Protein AF-A0A0D2A310-F1 (afdb_monomer_lite)

Foldseek 3Di:
DKWQCVVPDVDADVVPRIDDDDFDKDWDQDPVVRAIEIRDFTDAQPQVPDDPVVVVCQVVRVTPVDDHDDHTSVCVCVVVVHDPVRYDDDDD

Radius of gyration: 16.64 Å; chains: 1; bounding box: 37×32×41 Å

Sequence (92 aa):
MTVKAQAFIESVVPGLQQIEIPDAAFLIDNEATGQKVLFDLGVRKDYWNLPPVLLSLLARGVSVTSLKTQNDITEILEDNKIDLGEICMSWY

Secondary structure (DSSP, 8-state):
-EEEGGGT-SSPPTT-SEEE-----EEEEETTTTEEEEE-----TTGGGS-HHHHHHHHTTSSEEE---S--HHHHHHHTT--GGGEE----

Structure (mmCIF, N/CA/C/O backbone):
data_AF-A0A0D2A310-F1
#
_entry.id   AF-A0A0D2A310-F1
#
loop_
_atom_site.group_PDB
_atom_site.id
_atom_site.type_symbol
_atom_site.label_atom_id
_atom_site.label_alt_id
_atom_site.label_comp_id
_atom_site.label_asym_id
_atom_site.label_entity_id
_atom_site.label_seq_id
_atom_site.pdbx_PDB_ins_code
_atom_site.Cartn_x
_atom_site.Cartn_y
_atom_site.Cartn_z
_atom_site.occupancy
_atom_site.B_iso_or_equiv
_atom_site.auth_seq_id
_atom_site.auth_comp_id
_atom_site.auth_asym_id
_atom_site.auth_atom_id
_atom_site.pdbx_PDB_model_num
ATOM 1 N N . MET A 1 1 ? 1.578 -4.139 -7.374 1.00 91.56 1 MET A N 1
ATOM 2 C CA . MET A 1 1 ? 2.762 -3.393 -7.869 1.00 91.56 1 MET A CA 1
ATOM 3 C C . MET A 1 1 ? 3.711 -4.341 -8.594 1.00 91.56 1 MET A C 1
ATOM 5 O O . MET A 1 1 ? 3.640 -5.538 -8.343 1.00 91.56 1 MET A O 1
ATOM 9 N N . THR A 1 2 ? 4.601 -3.837 -9.454 1.00 94.94 2 THR A N 1
ATOM 10 C CA . THR A 1 2 ? 5.651 -4.653 -10.095 1.00 94.94 2 THR A CA 1
ATOM 11 C C . THR A 1 2 ? 7.007 -4.306 -9.495 1.00 94.94 2 THR A C 1
ATOM 13 O O . THR A 1 2 ? 7.358 -3.130 -9.369 1.00 94.94 2 THR A O 1
ATOM 16 N N . VAL A 1 3 ? 7.776 -5.329 -9.133 1.00 95.12 3 VAL A N 1
ATOM 17 C CA . VAL A 1 3 ? 9.088 -5.193 -8.487 1.00 95.12 3 VAL A CA 1
ATOM 18 C C . VAL A 1 3 ? 10.142 -6.030 -9.201 1.00 95.12 3 VAL A C 1
ATOM 20 O O . VAL A 1 3 ? 9.823 -6.971 -9.931 1.00 95.12 3 VAL A O 1
ATOM 23 N N . LYS A 1 4 ? 11.419 -5.717 -8.969 1.00 95.00 4 LYS A N 1
ATOM 24 C CA . LYS A 1 4 ? 12.519 -6.595 -9.379 1.00 95.00 4 LYS A CA 1
ATOM 25 C C . LYS A 1 4 ? 12.515 -7.853 -8.518 1.00 95.00 4 LYS A C 1
ATOM 27 O O . LYS A 1 4 ? 12.597 -7.758 -7.296 1.00 95.00 4 LYS A O 1
ATOM 32 N N . ALA A 1 5 ? 12.516 -9.023 -9.147 1.00 95.44 5 ALA A N 1
ATOM 33 C CA . ALA A 1 5 ? 12.506 -10.300 -8.435 1.00 95.44 5 ALA A CA 1
ATOM 34 C C . ALA A 1 5 ? 13.698 -10.461 -7.479 1.00 95.44 5 ALA A C 1
ATOM 36 O O . ALA A 1 5 ? 13.540 -11.004 -6.391 1.00 95.44 5 ALA A O 1
ATOM 37 N N . GLN A 1 6 ? 14.860 -9.900 -7.831 1.00 94.69 6 GLN A N 1
ATOM 38 C CA . GLN A 1 6 ? 16.071 -9.933 -7.000 1.00 94.69 6 GLN A CA 1
ATOM 39 C C . GLN A 1 6 ? 15.907 -9.267 -5.621 1.00 94.69 6 GLN A C 1
ATOM 41 O O . GLN A 1 6 ? 16.743 -9.464 -4.750 1.00 94.69 6 GLN A O 1
ATOM 46 N N . ALA A 1 7 ? 14.864 -8.451 -5.422 1.00 91.62 7 ALA A N 1
ATOM 47 C CA . ALA A 1 7 ? 14.565 -7.864 -4.117 1.00 91.62 7 ALA A CA 1
ATOM 48 C C . ALA A 1 7 ? 13.974 -8.887 -3.126 1.00 91.62 7 ALA A C 1
ATOM 50 O O . ALA A 1 7 ? 13.971 -8.628 -1.928 1.00 91.62 7 ALA A O 1
ATOM 51 N N . PHE A 1 8 ? 13.489 -10.034 -3.617 1.00 92.06 8 PHE A N 1
ATOM 52 C CA . PHE A 1 8 ? 12.802 -11.064 -2.826 1.00 92.06 8 PHE A CA 1
ATOM 53 C C . PHE A 1 8 ? 13.379 -12.471 -3.035 1.00 92.06 8 PHE A C 1
ATOM 55 O O . PHE A 1 8 ? 13.191 -13.346 -2.195 1.00 92.06 8 PHE A O 1
ATOM 62 N N . ILE A 1 9 ? 14.060 -12.705 -4.159 1.00 93.69 9 ILE A N 1
ATOM 63 C CA . ILE A 1 9 ? 14.563 -14.011 -4.584 1.00 93.69 9 ILE A CA 1
ATOM 64 C C . ILE A 1 9 ? 16.064 -13.881 -4.844 1.00 93.69 9 ILE A C 1
ATOM 66 O O . ILE A 1 9 ? 16.471 -13.188 -5.772 1.00 93.69 9 ILE A O 1
ATOM 70 N N . GLU A 1 10 ? 16.886 -14.569 -4.050 1.00 93.75 10 GLU A N 1
ATOM 71 C CA . GLU A 1 10 ? 18.351 -14.520 -4.176 1.00 93.75 10 GLU A CA 1
ATOM 72 C C . GLU A 1 10 ? 18.838 -15.091 -5.521 1.00 93.75 10 GLU A C 1
ATOM 74 O O . GLU A 1 10 ? 19.642 -14.474 -6.215 1.00 93.75 10 GLU A O 1
ATOM 79 N N . SER A 1 11 ? 18.303 -16.245 -5.934 1.00 94.69 11 SER A N 1
ATOM 80 C CA . SER A 1 11 ? 18.619 -16.893 -7.216 1.00 94.69 11 SER A CA 1
ATOM 81 C C . SER A 1 11 ? 17.476 -16.717 -8.216 1.00 94.69 11 SER A C 1
ATOM 83 O O . SER A 1 11 ? 16.649 -17.610 -8.406 1.00 94.69 11 SER A O 1
ATOM 85 N N . VAL A 1 12 ? 17.402 -15.539 -8.840 1.00 96.44 12 VAL A N 1
ATOM 86 C CA . VAL A 1 12 ? 16.360 -15.215 -9.829 1.00 96.44 12 VAL A CA 1
ATOM 87 C C . VAL A 1 12 ? 16.463 -16.131 -11.053 1.00 96.44 12 VAL A C 1
ATOM 89 O O . VAL A 1 12 ? 17.497 -16.189 -11.718 1.00 96.44 12 VAL A O 1
ATOM 92 N N . VAL A 1 13 ? 15.363 -16.806 -11.390 1.00 95.06 13 VAL A N 1
ATOM 93 C CA . VAL A 1 13 ? 15.271 -17.657 -12.584 1.00 95.06 13 VAL A CA 1
ATOM 94 C C . VAL A 1 13 ? 15.323 -16.790 -13.851 1.00 95.06 13 VAL A C 1
ATOM 96 O O . VAL A 1 13 ? 14.611 -15.781 -13.925 1.00 95.06 13 VAL A O 1
ATOM 99 N N . PRO A 1 14 ? 16.114 -17.158 -14.878 1.00 95.31 14 PRO A N 1
ATOM 100 C CA . PRO A 1 14 ? 16.089 -16.465 -16.161 1.00 95.31 14 PRO A CA 1
ATOM 101 C C . PRO A 1 14 ? 14.668 -16.386 -16.736 1.00 95.31 14 PRO A C 1
ATOM 103 O O . PRO A 1 14 ? 14.012 -17.405 -16.927 1.00 95.31 14 PRO A O 1
ATOM 106 N N . GLY A 1 15 ? 14.197 -15.166 -17.002 1.00 95.12 15 GLY A N 1
ATOM 107 C CA . GLY A 1 15 ? 12.841 -14.893 -17.488 1.00 95.12 15 GLY A CA 1
ATOM 108 C C . GLY A 1 15 ? 11.878 -14.401 -16.403 1.00 95.12 15 GLY A C 1
ATOM 109 O O . GLY A 1 15 ? 10.796 -13.934 -16.740 1.00 95.12 15 GLY A O 1
ATOM 110 N N . LEU A 1 16 ? 12.272 -14.440 -15.123 1.00 94.94 16 LEU A N 1
ATOM 111 C CA . LEU A 1 16 ? 11.487 -13.955 -13.982 1.00 94.94 16 LEU A CA 1
ATOM 112 C C . LEU A 1 16 ? 12.143 -12.729 -13.326 1.00 94.94 16 LEU A C 1
ATOM 114 O O . LEU A 1 16 ? 12.266 -12.651 -12.113 1.00 94.94 16 LEU A O 1
ATOM 118 N N . GLN A 1 17 ? 12.637 -11.765 -14.106 1.00 95.50 17 GLN A N 1
ATOM 119 C CA . GLN A 1 17 ? 13.313 -10.585 -13.541 1.00 95.50 17 GLN A CA 1
ATOM 120 C C . GLN A 1 17 ? 12.351 -9.589 -12.885 1.00 95.50 17 GLN A C 1
ATOM 122 O O . GLN A 1 17 ? 12.774 -8.775 -12.058 1.00 95.50 17 GLN A O 1
ATOM 127 N N . GLN A 1 18 ? 11.070 -9.653 -13.241 1.00 95.81 18 GLN A N 1
ATOM 128 C CA . GLN A 1 18 ? 10.007 -8.849 -12.659 1.00 95.81 18 GLN A CA 1
ATOM 129 C C . GLN A 1 18 ? 8.904 -9.759 -12.138 1.00 95.81 18 GLN A C 1
ATOM 131 O O . GLN A 1 18 ? 8.557 -10.747 -12.782 1.00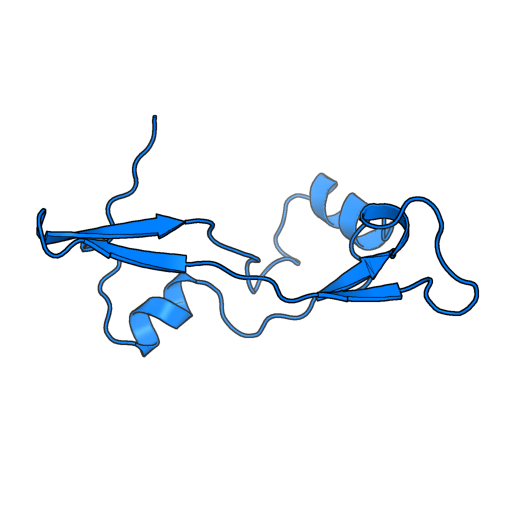 95.81 18 GLN A O 1
ATOM 136 N N . ILE A 1 19 ? 8.363 -9.404 -10.979 1.00 95.25 19 ILE A N 1
ATOM 137 C CA . ILE A 1 19 ? 7.220 -10.087 -10.381 1.00 95.25 19 ILE A CA 1
ATOM 138 C C . ILE A 1 19 ? 6.158 -9.061 -10.015 1.00 95.25 19 ILE A C 1
ATOM 140 O O . ILE A 1 19 ? 6.465 -7.944 -9.584 1.00 95.25 19 ILE A O 1
ATOM 144 N N . GLU A 1 20 ? 4.905 -9.447 -10.210 1.00 94.50 20 GLU A N 1
ATOM 145 C CA . GLU A 1 20 ? 3.766 -8.716 -9.680 1.00 94.50 20 GLU A CA 1
ATOM 146 C C . GLU A 1 20 ? 3.498 -9.206 -8.264 1.00 94.50 20 GLU A C 1
ATOM 148 O O . GLU A 1 20 ? 3.375 -10.406 -8.022 1.00 94.50 20 GLU A O 1
ATOM 153 N N . ILE A 1 21 ? 3.431 -8.266 -7.329 1.00 92.56 21 ILE A N 1
ATOM 154 C CA . ILE A 1 21 ? 3.115 -8.546 -5.932 1.00 92.56 21 ILE A CA 1
ATOM 155 C C . ILE A 1 21 ? 1.946 -7.668 -5.481 1.00 92.56 21 ILE A C 1
ATOM 157 O O . ILE A 1 21 ? 1.829 -6.516 -5.936 1.00 92.56 21 ILE A O 1
ATOM 161 N N . PRO A 1 22 ? 1.066 -8.186 -4.608 1.00 92.06 22 PRO A N 1
ATOM 162 C CA . PRO A 1 22 ? 0.059 -7.362 -3.967 1.00 92.06 22 PRO A CA 1
ATOM 163 C C . PRO A 1 22 ? 0.725 -6.388 -2.993 1.00 92.06 22 PRO A C 1
ATOM 165 O O . PRO A 1 22 ? 1.749 -6.690 -2.385 1.00 92.06 22 PRO A O 1
ATOM 168 N N . ASP A 1 23 ? 0.113 -5.220 -2.868 1.00 90.94 23 ASP A N 1
ATOM 169 C CA . ASP A 1 23 ? 0.313 -4.314 -1.745 1.00 90.94 23 ASP A CA 1
ATOM 170 C C . ASP A 1 23 ? -0.898 -4.494 -0.832 1.00 90.94 23 ASP A C 1
ATOM 172 O O . ASP A 1 23 ? -2.028 -4.434 -1.321 1.00 90.94 23 ASP A O 1
ATOM 176 N N . ALA A 1 24 ? -0.680 -4.820 0.438 1.00 91.88 24 ALA A N 1
ATOM 177 C CA . ALA A 1 24 ? -1.751 -5.247 1.329 1.00 91.88 24 ALA A CA 1
ATOM 178 C C . ALA A 1 24 ? -1.637 -4.558 2.687 1.00 91.88 24 ALA A C 1
ATOM 180 O O . ALA A 1 24 ? -0.588 -4.598 3.323 1.00 91.88 24 ALA A O 1
ATOM 181 N N . ALA A 1 25 ? -2.757 -4.000 3.134 1.00 93.38 25 ALA A N 1
ATOM 182 C CA . ALA A 1 25 ? -2.977 -3.554 4.500 1.00 93.38 25 ALA A CA 1
ATOM 183 C C . ALA A 1 25 ? -4.099 -4.399 5.115 1.00 93.38 25 ALA A C 1
ATOM 185 O O . ALA A 1 25 ? -4.989 -4.875 4.403 1.00 93.38 25 ALA A O 1
ATOM 186 N N . PHE A 1 26 ? -4.061 -4.589 6.431 1.00 94.12 26 PHE A N 1
ATOM 187 C CA . PHE A 1 26 ? -5.026 -5.426 7.142 1.00 94.12 26 PHE A CA 1
ATOM 188 C C . PHE A 1 26 ? -5.731 -4.621 8.222 1.00 94.12 26 PHE A C 1
ATOM 190 O O . PHE A 1 26 ? -5.090 -4.101 9.133 1.00 94.12 26 PHE A O 1
ATOM 197 N N . LEU A 1 27 ? -7.058 -4.565 8.151 1.00 94.94 27 LEU A N 1
ATOM 198 C CA . LEU A 1 27 ? -7.881 -4.093 9.254 1.00 94.94 27 LEU A CA 1
ATOM 199 C C . LEU A 1 27 ? -8.198 -5.270 10.177 1.00 94.94 27 LEU A C 1
ATOM 201 O O . LEU A 1 27 ? -8.801 -6.257 9.759 1.00 94.94 27 LEU A O 1
ATOM 205 N N . ILE A 1 28 ? -7.788 -5.155 11.432 1.00 94.69 28 ILE A N 1
ATOM 206 C CA . ILE A 1 28 ? -8.027 -6.137 12.482 1.00 94.69 28 ILE A CA 1
ATOM 207 C C . ILE A 1 28 ? -9.143 -5.601 13.369 1.00 94.69 28 ILE A C 1
ATOM 209 O O . ILE A 1 28 ? -8.974 -4.573 14.024 1.00 94.69 28 ILE A O 1
ATOM 213 N N . ASP A 1 29 ? -10.268 -6.309 13.400 1.00 94.69 29 ASP A N 1
ATOM 214 C CA . ASP A 1 29 ? -11.385 -6.029 14.300 1.00 94.69 29 ASP A CA 1
ATOM 215 C C . ASP A 1 29 ? -11.266 -6.920 15.542 1.00 94.69 29 ASP A C 1
ATOM 217 O O . ASP A 1 29 ? -11.421 -8.140 15.464 1.00 94.69 29 ASP A O 1
ATOM 221 N N . ASN A 1 30 ? -10.90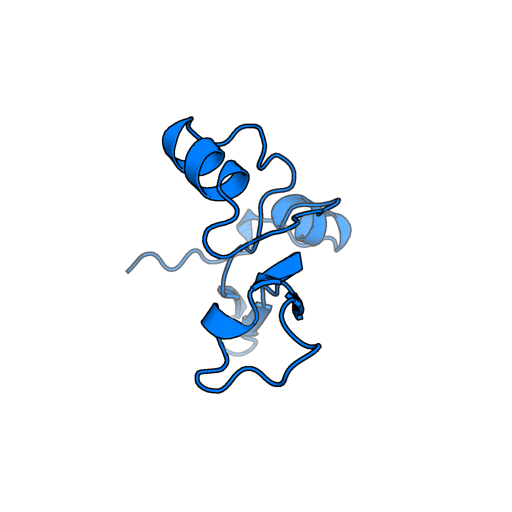6 -6.333 16.683 1.00 94.50 30 ASN A N 1
ATOM 222 C CA . ASN A 1 30 ? -10.759 -7.064 17.935 1.00 94.50 30 ASN A CA 1
ATOM 223 C C . ASN A 1 30 ? -12.055 -6.988 18.741 1.00 94.50 30 ASN A C 1
ATOM 225 O O . ASN A 1 30 ? -12.266 -6.057 19.517 1.00 94.50 30 ASN A O 1
ATOM 229 N N . GLU A 1 31 ? -12.892 -8.015 18.614 1.00 94.69 31 GLU A N 1
ATOM 230 C CA . GLU A 1 31 ? -14.175 -8.094 19.320 1.00 94.69 31 GLU A CA 1
ATOM 231 C C . GLU A 1 31 ? -14.037 -8.053 20.851 1.00 94.69 31 GLU A C 1
ATOM 233 O O . GLU A 1 31 ? -14.911 -7.522 21.534 1.00 94.69 31 GLU A O 1
ATOM 238 N N . ALA A 1 32 ? -12.939 -8.573 21.412 1.00 96.31 32 ALA A N 1
ATOM 239 C CA . ALA A 1 32 ? -12.746 -8.625 22.860 1.00 96.31 32 ALA A CA 1
ATOM 240 C C . ALA A 1 32 ? -12.473 -7.242 23.471 1.00 96.31 32 ALA A C 1
ATOM 242 O O . ALA A 1 32 ? -12.851 -6.993 24.616 1.00 96.31 32 ALA A O 1
ATOM 243 N N . THR A 1 33 ? -11.812 -6.349 22.727 1.00 93.75 33 THR A N 1
ATOM 244 C CA . THR A 1 33 ? -11.520 -4.975 23.176 1.00 93.75 33 THR A CA 1
ATOM 245 C C . THR A 1 33 ? -12.414 -3.925 22.519 1.00 93.75 33 THR A C 1
ATOM 247 O O . THR A 1 33 ? -12.418 -2.776 22.957 1.00 93.75 33 THR A O 1
ATOM 250 N N . GLY A 1 34 ? -13.161 -4.297 21.477 1.00 93.06 34 GLY A N 1
ATOM 251 C CA . GLY A 1 34 ? -13.927 -3.385 20.629 1.00 93.06 34 GLY A CA 1
ATOM 252 C C . GLY A 1 34 ? -13.058 -2.470 19.761 1.00 93.06 34 GLY A C 1
ATOM 253 O O . GLY A 1 34 ? -13.565 -1.494 19.215 1.00 93.06 34 GLY A O 1
ATOM 254 N N . GLN A 1 35 ? -11.751 -2.731 19.661 1.00 93.62 35 GLN A N 1
ATOM 255 C CA . GLN A 1 35 ? -10.821 -1.875 18.925 1.00 93.62 35 GLN A CA 1
ATOM 256 C C . GLN A 1 35 ? -10.643 -2.351 17.487 1.00 93.62 35 GLN A C 1
ATOM 258 O O . GLN A 1 35 ? -10.462 -3.544 17.241 1.00 93.62 35 GLN A O 1
ATOM 263 N N . LYS A 1 36 ? -10.565 -1.396 16.557 1.00 94.69 36 LYS A N 1
ATOM 264 C CA . LYS A 1 36 ? -10.090 -1.638 15.195 1.00 94.69 36 LYS A CA 1
ATOM 265 C C . LYS A 1 36 ? -8.648 -1.172 15.074 1.00 94.69 36 LYS A C 1
ATOM 267 O O . LYS A 1 36 ? -8.326 -0.049 15.452 1.00 94.69 36 LYS A O 1
ATOM 272 N N . VAL A 1 37 ? -7.772 -2.031 14.569 1.00 93.75 37 VAL A N 1
ATOM 273 C CA . VAL A 1 37 ? -6.345 -1.739 14.394 1.00 93.75 37 VAL A CA 1
ATOM 274 C C . VAL A 1 37 ? -5.982 -1.962 12.941 1.00 93.75 37 VAL A C 1
ATOM 276 O O . VAL A 1 37 ? -6.329 -2.988 12.364 1.00 93.75 37 VAL A O 1
ATOM 279 N N . LEU A 1 38 ? -5.269 -1.012 12.352 1.00 93.38 38 LEU A N 1
ATOM 280 C CA . LEU A 1 38 ? -4.788 -1.123 10.985 1.00 93.38 38 LEU A CA 1
ATOM 281 C C . LEU A 1 38 ? -3.310 -1.532 10.997 1.00 93.38 38 LEU A C 1
ATOM 283 O O . LEU A 1 38 ? -2.484 -0.880 11.637 1.00 93.38 38 LEU A O 1
ATOM 287 N N . PHE A 1 39 ? -2.986 -2.629 10.319 1.00 92.81 39 PHE A N 1
ATOM 288 C CA . PHE A 1 39 ? -1.617 -3.076 10.085 1.00 92.81 39 PHE A CA 1
ATOM 289 C C . PHE A 1 39 ? -1.195 -2.700 8.663 1.00 92.81 39 PHE A C 1
ATOM 291 O O . PHE A 1 39 ? -1.797 -3.179 7.698 1.00 92.81 39 PHE A O 1
ATOM 298 N N . ASP A 1 40 ? -0.138 -1.886 8.570 1.00 92.69 40 ASP A N 1
ATOM 299 C CA . ASP A 1 40 ? 0.312 -1.197 7.351 1.00 92.69 40 ASP A CA 1
ATOM 300 C C . ASP A 1 40 ? -0.727 -0.194 6.798 1.00 92.69 40 ASP A C 1
ATOM 302 O O . ASP A 1 40 ? -1.896 -0.208 7.169 1.00 92.69 40 ASP A O 1
ATOM 306 N N . LEU A 1 41 ? -0.292 0.718 5.931 1.00 93.06 41 LEU A N 1
ATOM 307 C CA . LEU A 1 41 ? -1.137 1.688 5.222 1.00 93.06 41 LEU A CA 1
ATOM 308 C C . LEU A 1 41 ? -1.066 1.513 3.700 1.00 93.06 41 LEU A C 1
ATOM 310 O O . LEU A 1 41 ? -1.811 2.172 2.972 1.00 93.06 41 LEU A O 1
ATOM 314 N N . GLY A 1 42 ? -0.170 0.643 3.225 1.00 92.00 42 GLY A N 1
ATOM 315 C CA . GLY A 1 42 ? 0.073 0.430 1.808 1.00 92.00 42 GLY A CA 1
ATOM 316 C C . GLY A 1 42 ? 0.571 1.688 1.093 1.00 92.00 42 GLY A C 1
ATOM 317 O O . GLY A 1 42 ? 1.140 2.621 1.670 1.00 92.00 42 GLY A O 1
ATOM 318 N N . VAL A 1 43 ? 0.370 1.704 -0.217 1.00 92.25 43 VAL A N 1
ATOM 319 C CA . VAL A 1 43 ? 0.816 2.753 -1.123 1.00 92.25 43 VAL A CA 1
ATOM 320 C C . VAL A 1 43 ? -0.240 3.842 -1.252 1.00 92.25 43 VAL A C 1
ATOM 322 O O . VAL A 1 43 ? -1.407 3.599 -1.553 1.00 92.25 43 VAL A O 1
ATOM 325 N N . ARG A 1 44 ? 0.210 5.092 -1.152 1.00 92.25 44 ARG A N 1
ATOM 326 C CA . ARG A 1 44 ? -0.613 6.260 -1.471 1.00 92.25 44 ARG A CA 1
ATOM 327 C C . ARG A 1 44 ? -0.945 6.339 -2.960 1.00 92.25 44 ARG A C 1
ATOM 329 O O . ARG A 1 44 ? -0.056 6.231 -3.808 1.00 92.25 44 ARG A O 1
ATOM 336 N N . LYS A 1 45 ? -2.203 6.664 -3.273 1.00 94.50 45 LYS A N 1
ATOM 337 C CA . LYS A 1 45 ? -2.657 6.942 -4.645 1.00 94.50 45 LYS A CA 1
ATOM 338 C C . LYS A 1 45 ? -1.903 8.074 -5.316 1.00 94.50 45 LYS A C 1
ATOM 340 O O . LYS A 1 45 ? -1.603 7.968 -6.495 1.00 94.50 45 LYS A O 1
ATOM 345 N N . ASP A 1 46 ? -1.516 9.101 -4.566 1.00 94.44 46 ASP A N 1
ATOM 346 C CA . ASP A 1 46 ? -0.817 10.279 -5.071 1.00 94.44 46 ASP A CA 1
ATOM 347 C C . ASP A 1 46 ? 0.709 10.162 -4.933 1.00 94.44 46 ASP A C 1
ATOM 349 O O . ASP A 1 46 ? 1.392 11.135 -4.630 1.00 94.44 46 ASP A O 1
ATOM 353 N N . TYR A 1 47 ? 1.285 8.978 -5.163 1.00 92.19 47 TYR A N 1
ATOM 354 C CA . TYR A 1 47 ? 2.726 8.735 -4.989 1.00 92.19 47 TYR A CA 1
ATOM 355 C C . TYR A 1 47 ? 3.636 9.676 -5.811 1.00 92.19 47 TYR A C 1
ATOM 357 O O . TYR A 1 47 ? 4.804 9.855 -5.472 1.00 92.19 47 TYR A O 1
ATOM 365 N N . TRP A 1 48 ? 3.130 10.303 -6.879 1.00 92.06 48 TRP A N 1
ATOM 366 C CA . TRP A 1 48 ? 3.841 11.342 -7.644 1.00 92.06 48 TRP A CA 1
ATOM 367 C C . TRP A 1 48 ? 4.022 12.660 -6.871 1.00 92.06 48 TRP A C 1
ATOM 369 O O . TRP A 1 48 ? 4.809 13.506 -7.285 1.00 9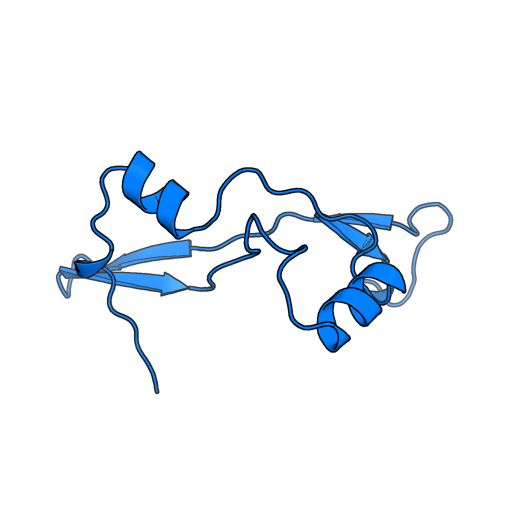2.06 48 TRP A O 1
ATOM 379 N N . ASN A 1 49 ? 3.313 12.831 -5.756 1.00 95.25 49 ASN A N 1
ATOM 380 C CA . ASN A 1 49 ? 3.379 13.968 -4.838 1.00 95.25 49 ASN A CA 1
ATOM 381 C C . ASN A 1 49 ? 4.326 13.709 -3.644 1.00 95.25 49 ASN A C 1
ATOM 383 O O . ASN A 1 49 ? 4.337 14.452 -2.662 1.00 95.25 49 ASN A O 1
ATOM 387 N N . LEU A 1 50 ? 5.113 12.627 -3.684 1.00 94.00 50 LEU A N 1
ATOM 388 C CA . LEU A 1 50 ? 6.137 12.354 -2.675 1.00 94.00 50 LEU A CA 1
ATOM 389 C C . LEU A 1 50 ? 7.309 13.353 -2.773 1.00 94.00 50 LEU A C 1
ATOM 391 O O . LEU A 1 50 ? 7.551 13.933 -3.834 1.00 94.00 50 LEU A O 1
ATOM 395 N N . PRO A 1 51 ? 8.103 13.528 -1.698 1.00 96.69 51 PRO A N 1
ATOM 396 C CA . PRO A 1 51 ? 9.318 14.334 -1.742 1.00 96.69 51 PRO A CA 1
ATOM 397 C C . PRO A 1 51 ? 10.268 13.923 -2.885 1.00 96.69 51 PRO A C 1
ATOM 399 O O . PRO A 1 51 ? 10.395 12.725 -3.164 1.00 96.69 51 PRO A O 1
ATOM 402 N N . PRO A 1 52 ? 11.022 14.865 -3.491 1.00 96.00 52 PRO A N 1
ATOM 403 C CA . PRO A 1 52 ? 11.871 14.590 -4.657 1.00 96.00 52 PRO A CA 1
ATOM 404 C C . PRO A 1 52 ? 12.854 13.426 -4.477 1.00 96.00 52 PRO A C 1
ATOM 406 O O . PRO A 1 52 ? 13.132 12.691 -5.424 1.00 96.00 52 PRO A O 1
ATOM 409 N N . VAL A 1 53 ? 13.360 13.226 -3.256 1.00 94.44 53 VAL A N 1
ATOM 410 C CA . VAL A 1 53 ? 14.253 12.104 -2.936 1.00 94.44 53 VAL A CA 1
ATOM 411 C C . VAL A 1 53 ? 13.572 10.747 -3.142 1.00 94.44 53 VAL A C 1
ATOM 413 O O . VAL A 1 53 ? 14.178 9.849 -3.721 1.00 94.44 53 VAL A O 1
ATOM 416 N N . LEU A 1 54 ? 12.303 10.605 -2.751 1.00 92.12 54 LEU A N 1
ATOM 417 C CA . LEU A 1 54 ? 11.547 9.364 -2.929 1.00 92.12 54 LEU A CA 1
ATOM 418 C C . LEU A 1 54 ? 11.141 9.166 -4.391 1.00 92.12 54 LEU A C 1
ATOM 420 O O . LEU A 1 54 ? 11.275 8.062 -4.915 1.00 92.12 54 LEU A O 1
ATOM 424 N N . LEU A 1 55 ? 10.742 10.238 -5.082 1.00 93.12 55 LEU A N 1
ATOM 425 C CA . LEU A 1 55 ? 10.464 10.184 -6.521 1.00 93.12 55 LEU A CA 1
ATOM 426 C C . LEU A 1 55 ? 11.690 9.735 -7.323 1.00 93.12 55 LEU A C 1
ATOM 428 O O . LEU A 1 55 ? 11.560 8.931 -8.242 1.00 93.12 55 LEU A O 1
ATOM 432 N N . SER A 1 56 ? 12.889 10.191 -6.948 1.00 92.69 56 SER A N 1
ATOM 433 C CA . SER A 1 56 ? 14.146 9.759 -7.570 1.00 92.69 56 SER A CA 1
ATOM 434 C C . SER A 1 56 ? 14.406 8.259 -7.382 1.00 92.69 56 SER A C 1
ATOM 436 O O . SER A 1 56 ? 14.835 7.581 -8.317 1.00 92.69 56 SER A O 1
ATOM 438 N N . LEU A 1 57 ? 14.098 7.704 -6.204 1.00 89.69 57 LEU A N 1
ATOM 439 C CA . LEU A 1 57 ? 14.222 6.264 -5.947 1.00 89.69 57 LEU A CA 1
ATOM 440 C C . LEU A 1 57 ? 13.239 5.437 -6.788 1.00 89.69 57 LEU A C 1
ATOM 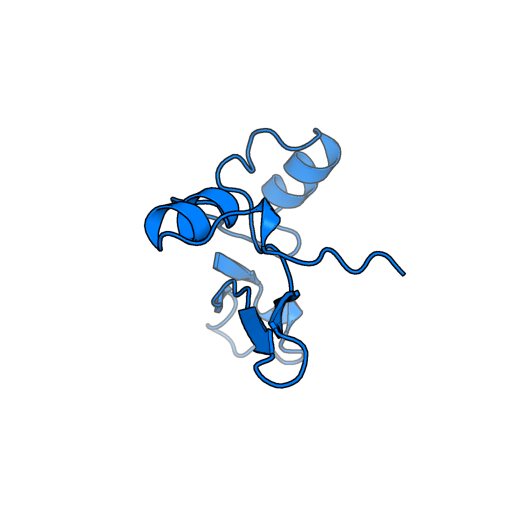442 O O . LEU A 1 57 ? 13.638 4.413 -7.351 1.00 89.69 57 LEU A O 1
ATOM 446 N N . LEU A 1 58 ? 11.991 5.902 -6.916 1.00 90.25 58 LEU A N 1
ATOM 447 C CA . LEU A 1 58 ? 10.980 5.279 -7.775 1.00 90.25 58 LEU A CA 1
ATOM 448 C C . LEU A 1 58 ? 11.382 5.355 -9.255 1.00 90.25 58 LEU A C 1
ATOM 450 O O . LEU A 1 58 ? 11.350 4.345 -9.951 1.00 90.25 58 LEU A O 1
ATOM 454 N N . ALA A 1 59 ? 11.845 6.517 -9.725 1.00 88.69 59 ALA A N 1
ATOM 455 C CA . ALA A 1 59 ? 12.265 6.725 -11.113 1.00 88.69 59 ALA A CA 1
ATOM 456 C C . ALA A 1 59 ? 13.482 5.872 -11.505 1.00 88.69 59 ALA A C 1
ATOM 458 O O . ALA A 1 59 ? 13.576 5.388 -12.631 1.00 88.69 59 ALA A O 1
ATOM 459 N N . ARG A 1 60 ? 14.410 5.643 -10.569 1.00 89.38 60 ARG A N 1
ATOM 460 C CA . ARG A 1 60 ? 15.557 4.738 -10.762 1.00 89.38 60 ARG A CA 1
ATOM 461 C C . ARG A 1 60 ? 15.164 3.2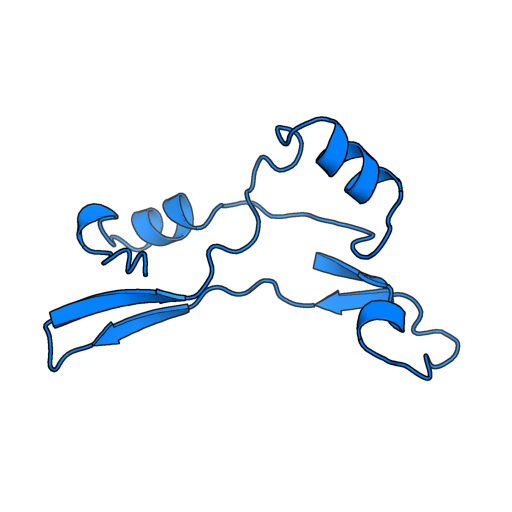60 -10.754 1.00 89.38 60 ARG A C 1
ATOM 463 O O . ARG A 1 60 ? 16.022 2.408 -10.995 1.00 89.38 60 ARG A O 1
ATOM 470 N N . GLY A 1 61 ? 13.907 2.950 -10.436 1.00 84.31 61 GLY A N 1
ATOM 471 C CA . GLY A 1 61 ? 13.389 1.594 -10.365 1.00 84.31 61 GLY A CA 1
ATOM 472 C C . GLY A 1 61 ? 14.218 0.709 -9.441 1.00 84.31 61 GLY A C 1
ATOM 473 O O . GLY A 1 61 ? 14.547 -0.415 -9.819 1.00 84.31 61 GLY A O 1
ATOM 474 N N . VAL A 1 62 ? 14.669 1.232 -8.289 1.00 81.19 62 VAL A N 1
ATOM 475 C CA . VAL A 1 62 ? 15.622 0.523 -7.411 1.00 81.19 62 VAL A CA 1
ATOM 476 C C . VAL A 1 62 ? 15.063 -0.846 -7.023 1.00 81.19 62 VAL A C 1
ATOM 478 O O . VAL A 1 62 ? 15.716 -1.854 -7.296 1.00 81.19 62 VAL A O 1
ATOM 481 N N . SER A 1 63 ? 13.824 -0.867 -6.525 1.00 83.12 63 SER A N 1
ATOM 482 C CA . SER A 1 63 ? 13.096 -2.090 -6.155 1.00 83.12 63 SER A CA 1
ATOM 483 C C . SER A 1 63 ? 11.738 -2.185 -6.852 1.00 83.12 63 SER A C 1
ATOM 485 O O . SER A 1 63 ? 11.427 -3.219 -7.438 1.00 83.12 63 SER A O 1
ATOM 487 N N . VAL A 1 64 ? 10.959 -1.098 -6.850 1.00 91.44 64 VAL A N 1
ATOM 488 C CA . VAL A 1 64 ? 9.662 -0.995 -7.539 1.00 91.44 64 VAL A CA 1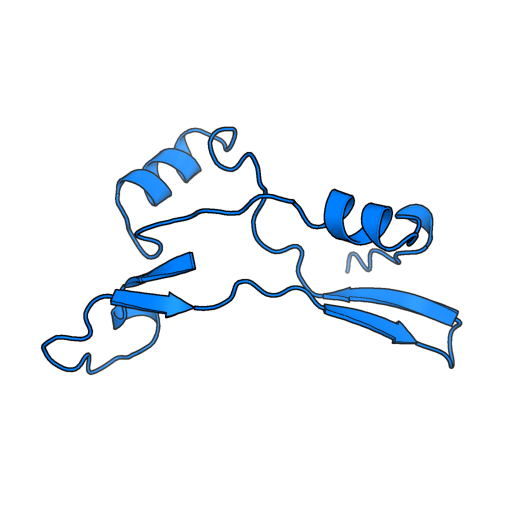
ATOM 489 C C . VAL A 1 64 ? 9.892 -0.501 -8.962 1.00 91.44 64 VAL A C 1
ATOM 491 O O . VAL A 1 64 ? 10.492 0.552 -9.148 1.00 91.44 64 VAL A O 1
ATOM 494 N N . THR A 1 65 ? 9.440 -1.251 -9.963 1.00 92.19 65 THR A N 1
ATOM 495 C CA . THR A 1 65 ? 9.585 -0.891 -11.385 1.00 92.19 65 THR A CA 1
ATOM 496 C C . THR A 1 65 ? 8.310 -0.306 -11.975 1.00 92.19 65 THR A C 1
ATOM 498 O O . THR A 1 65 ? 8.379 0.447 -12.942 1.00 92.19 65 THR A O 1
ATOM 501 N N . SER A 1 66 ? 7.154 -0.632 -11.397 1.00 91.44 66 SER A N 1
ATOM 502 C CA . SER A 1 66 ? 5.870 -0.052 -11.773 1.00 91.44 66 SER A CA 1
ATOM 503 C C . SER A 1 66 ? 4.947 0.013 -10.566 1.00 91.44 66 SER A C 1
ATOM 505 O O . SER A 1 66 ? 4.833 -0.942 -9.788 1.00 91.44 66 SER A O 1
ATOM 507 N N . LEU A 1 67 ? 4.272 1.148 -10.427 1.00 90.31 67 LEU A N 1
ATOM 508 C CA . LEU A 1 67 ? 3.332 1.421 -9.358 1.00 90.31 67 LEU A CA 1
ATOM 509 C C . LEU A 1 67 ? 2.056 1.990 -9.963 1.00 90.31 67 LEU A C 1
ATOM 511 O O . LEU A 1 67 ? 2.095 2.941 -10.738 1.00 90.31 67 LEU A O 1
ATOM 515 N N . LYS A 1 68 ? 0.926 1.391 -9.608 1.00 87.19 68 LYS A N 1
ATOM 516 C CA . LYS A 1 68 ? -0.400 1.895 -9.939 1.00 87.19 68 LYS A CA 1
ATOM 517 C C . LYS A 1 68 ? -1.324 1.495 -8.804 1.00 87.19 68 LYS A C 1
ATOM 519 O O . LYS A 1 68 ? -1.484 0.305 -8.550 1.00 87.19 68 LYS A O 1
ATOM 524 N N . THR A 1 69 ? -1.914 2.481 -8.149 1.00 90.06 69 THR A N 1
ATOM 525 C CA . THR A 1 69 ? -3.043 2.285 -7.242 1.00 90.06 69 THR A CA 1
ATOM 526 C C . THR A 1 69 ? -4.097 3.337 -7.563 1.00 90.06 69 THR A C 1
ATOM 528 O O . THR A 1 69 ? -3.756 4.426 -8.029 1.00 90.06 69 THR A O 1
ATOM 531 N N . GLN A 1 70 ? -5.367 2.971 -7.423 1.00 91.75 70 GLN A N 1
ATOM 532 C CA . GLN A 1 70 ? -6.496 3.862 -7.709 1.00 91.75 70 GLN A CA 1
ATOM 533 C C . GLN A 1 70 ? -6.937 4.601 -6.452 1.00 91.75 70 GLN A C 1
ATOM 535 O O . GLN A 1 70 ? -7.142 5.809 -6.514 1.00 91.75 70 GLN A O 1
ATOM 540 N N . ASN A 1 71 ? -6.990 3.879 -5.333 1.00 94.00 71 ASN A N 1
ATOM 541 C CA . ASN A 1 71 ? -7.471 4.378 -4.057 1.00 94.00 71 ASN A CA 1
ATOM 542 C C . ASN A 1 71 ? -6.355 4.245 -3.016 1.00 94.00 71 ASN A C 1
ATOM 544 O O . ASN A 1 71 ? -5.514 3.343 -3.109 1.00 94.00 71 ASN A O 1
ATOM 548 N N . ASP A 1 72 ? -6.336 5.147 -2.042 1.00 94.56 72 ASP A N 1
ATOM 549 C CA . ASP A 1 72 ? -5.527 4.979 -0.833 1.00 94.56 72 ASP A CA 1
ATOM 550 C C . ASP A 1 72 ? -6.348 4.338 0.296 1.00 94.56 72 ASP A C 1
ATOM 552 O O . ASP A 1 72 ? -7.555 4.123 0.173 1.00 94.56 72 ASP A O 1
ATOM 556 N N . ILE A 1 73 ? -5.683 3.996 1.402 1.00 94.75 73 ILE A N 1
ATOM 557 C CA . ILE A 1 73 ? -6.330 3.267 2.495 1.00 94.75 73 ILE A CA 1
ATOM 558 C C . ILE A 1 73 ? -7.483 4.051 3.128 1.00 94.75 73 ILE A C 1
ATOM 560 O O . ILE A 1 73 ? -8.461 3.443 3.549 1.00 94.75 73 ILE A O 1
ATOM 564 N N . THR A 1 74 ? -7.406 5.385 3.150 1.00 94.31 74 THR A N 1
ATOM 565 C CA . THR A 1 74 ? -8.472 6.225 3.705 1.00 94.31 74 THR A CA 1
ATOM 566 C C . THR A 1 74 ? -9.749 6.128 2.879 1.00 94.31 74 THR A C 1
ATOM 568 O O . THR A 1 74 ? -10.802 5.856 3.445 1.00 94.31 74 THR A O 1
ATOM 571 N N . GLU A 1 75 ? -9.650 6.212 1.550 1.00 96.19 75 GLU A N 1
ATOM 572 C CA . GLU A 1 75 ? -10.805 6.011 0.664 1.00 96.19 75 GLU A CA 1
ATOM 573 C C . GLU A 1 75 ? -11.362 4.593 0.763 1.00 96.19 75 GLU A C 1
ATOM 575 O O . GLU A 1 75 ? -12.571 4.408 0.836 1.00 96.19 75 GLU A O 1
ATOM 580 N N . ILE A 1 76 ? -10.488 3.580 0.810 1.00 96.00 76 ILE A N 1
ATOM 581 C CA . ILE A 1 76 ? -10.916 2.179 0.926 1.00 96.00 76 ILE A CA 1
ATOM 582 C C . ILE A 1 76 ? -11.742 1.966 2.204 1.00 96.00 76 ILE A C 1
ATOM 584 O O . ILE A 1 76 ? -12.743 1.251 2.172 1.00 96.00 76 ILE A O 1
ATOM 588 N N . LEU A 1 77 ? -11.344 2.569 3.325 1.00 96.19 77 LEU A N 1
ATOM 589 C CA . LEU A 1 77 ? -12.064 2.462 4.595 1.00 96.19 77 LEU A CA 1
ATOM 590 C C . LEU A 1 77 ? -13.410 3.196 4.552 1.00 96.19 77 LEU A C 1
ATOM 592 O O . LEU A 1 77 ? -14.437 2.611 4.902 1.00 96.19 77 LEU A O 1
ATOM 596 N N . GLU A 1 78 ? -13.422 4.436 4.064 1.00 96.44 78 GLU A N 1
ATOM 597 C CA . GLU A 1 78 ? -14.634 5.254 3.957 1.00 96.44 78 GLU A CA 1
ATOM 598 C C . GLU A 1 78 ? -15.665 4.637 2.994 1.00 96.44 78 GLU A C 1
ATOM 600 O O . GLU A 1 78 ? -16.848 4.548 3.337 1.00 96.44 78 GLU A O 1
ATOM 605 N N . ASP A 1 79 ? -15.228 4.107 1.845 1.00 97.06 79 ASP A N 1
ATOM 606 C CA . ASP A 1 79 ? -16.076 3.383 0.883 1.00 97.06 79 ASP A CA 1
ATOM 607 C C . ASP A 1 79 ? -16.753 2.155 1.520 1.00 97.06 79 ASP A C 1
ATOM 609 O O . ASP A 1 79 ? -17.876 1.782 1.163 1.00 97.06 79 ASP A O 1
ATOM 613 N N . ASN A 1 80 ? -16.090 1.540 2.505 1.00 96.19 80 ASN A N 1
ATOM 614 C CA . ASN A 1 80 ? -16.606 0.418 3.287 1.00 96.19 80 ASN A CA 1
ATOM 615 C C . ASN A 1 80 ? -17.324 0.852 4.577 1.00 96.19 80 ASN A C 1
ATOM 617 O O . ASN A 1 80 ? -17.685 -0.001 5.389 1.00 96.19 80 ASN A O 1
ATOM 621 N N . LYS A 1 81 ? -17.614 2.152 4.734 1.00 96.75 81 LYS A N 1
ATOM 622 C CA . LYS A 1 81 ? -18.338 2.749 5.871 1.00 96.75 81 LYS A CA 1
ATOM 623 C C . LYS A 1 81 ? -17.632 2.556 7.213 1.00 96.75 81 LYS A C 1
ATOM 625 O O . LYS A 1 81 ? -18.294 2.382 8.235 1.00 96.75 81 LYS A O 1
ATOM 630 N N . ILE A 1 82 ? -16.304 2.572 7.198 1.00 95.50 82 ILE A N 1
ATOM 631 C CA . ILE A 1 82 ? -15.472 2.505 8.397 1.00 95.50 82 ILE A CA 1
ATOM 632 C C . ILE A 1 82 ? -14.958 3.912 8.674 1.00 95.50 82 ILE A C 1
ATOM 634 O O . ILE A 1 82 ? -14.195 4.463 7.882 1.00 95.50 82 ILE A O 1
ATOM 638 N N . ASP A 1 83 ? -15.400 4.500 9.783 1.00 94.44 83 ASP A N 1
ATOM 639 C CA . ASP A 1 83 ? -14.964 5.834 10.185 1.00 94.44 83 ASP A CA 1
ATOM 640 C C . ASP A 1 83 ? -13.491 5.790 10.622 1.00 94.44 83 ASP A C 1
ATOM 642 O O . ASP A 1 83 ? -13.078 4.937 11.411 1.00 94.44 83 ASP A O 1
ATOM 646 N N . LEU A 1 84 ? -12.672 6.711 10.106 1.00 93.50 84 LEU A N 1
ATOM 647 C CA . LEU A 1 84 ? -11.236 6.751 10.408 1.00 93.50 84 LEU A CA 1
ATOM 648 C C . LEU A 1 84 ? -10.955 6.990 11.902 1.00 93.50 84 LEU A C 1
ATOM 650 O O . LEU A 1 84 ? -9.910 6.577 12.402 1.00 93.50 84 LEU A O 1
ATOM 654 N N . GLY A 1 85 ? -11.880 7.627 12.623 1.00 93.38 85 GLY A N 1
ATOM 655 C CA . GLY A 1 85 ? -11.834 7.822 14.068 1.00 93.38 85 GLY A CA 1
ATOM 656 C C . GLY A 1 85 ? -12.062 6.544 14.882 1.00 93.38 85 GLY A C 1
ATOM 657 O O . GLY A 1 85 ? -11.723 6.523 16.064 1.00 93.38 85 GLY A O 1
ATOM 658 N N . GLU A 1 86 ? -12.574 5.468 14.274 1.00 92.75 86 GLU A N 1
ATOM 659 C CA . GLU A 1 86 ? -12.670 4.144 14.909 1.00 92.75 86 GLU A CA 1
ATOM 660 C C . GLU A 1 86 ? -11.329 3.396 14.918 1.00 92.75 86 GLU A C 1
ATOM 662 O O . GLU A 1 86 ? -11.160 2.427 15.665 1.00 92.75 86 GLU A O 1
ATOM 667 N N . ILE A 1 87 ? -10.366 3.824 14.096 1.00 92.69 87 ILE A N 1
ATOM 668 C CA . ILE A 1 87 ? -9.086 3.135 13.943 1.00 92.69 87 ILE A CA 1
ATOM 669 C C . ILE A 1 87 ? -8.117 3.600 15.021 1.00 92.69 87 ILE A C 1
ATOM 671 O O . ILE A 1 87 ? -7.658 4.743 15.059 1.00 92.69 87 ILE A O 1
ATOM 675 N N . CYS A 1 88 ? -7.746 2.668 15.892 1.00 83.19 88 CYS A N 1
ATOM 676 C CA . CYS A 1 88 ? -6.737 2.901 16.901 1.00 83.19 88 CYS A CA 1
ATOM 677 C C . CYS A 1 88 ? -5.354 2.939 16.242 1.00 83.19 88 CYS A C 1
ATOM 679 O O . CYS A 1 88 ? -4.805 1.914 15.831 1.00 83.19 88 CYS A O 1
ATOM 681 N N . MET A 1 89 ? -4.772 4.134 16.161 1.00 66.69 89 MET A N 1
ATOM 682 C CA . MET A 1 89 ? -3.373 4.296 15.783 1.00 66.69 89 MET A CA 1
ATOM 683 C C . MET A 1 89 ? -2.487 4.042 17.004 1.00 66.69 89 MET A C 1
ATOM 685 O O . MET A 1 89 ? -2.254 4.933 17.820 1.00 66.69 89 MET A O 1
ATOM 689 N N . SER A 1 90 ? -2.009 2.805 17.141 1.00 52.81 90 SER A N 1
ATOM 690 C CA . SER A 1 90 ? -0.981 2.456 18.122 1.00 52.81 90 SER A CA 1
ATOM 691 C C . SER A 1 90 ? 0.364 3.027 17.669 1.00 52.81 90 SER A C 1
ATOM 693 O O . SER A 1 90 ? 1.118 2.365 16.957 1.00 52.81 90 SER A O 1
ATOM 695 N N . TRP A 1 91 ? 0.681 4.250 18.085 1.00 47.81 91 TRP A N 1
ATOM 696 C CA . TRP A 1 91 ? 2.061 4.730 18.072 1.00 47.81 91 TRP A CA 1
ATOM 697 C C . TRP A 1 91 ? 2.736 4.230 19.352 1.00 47.81 91 TRP A C 1
ATOM 699 O O . TRP A 1 91 ? 2.205 4.453 20.439 1.00 47.81 91 TRP A O 1
ATOM 709 N N . TYR A 1 92 ? 3.834 3.485 19.187 1.00 36.56 92 TYR A N 1
ATOM 710 C CA . TYR A 1 92 ? 4.681 2.969 20.272 1.00 36.56 92 TYR A CA 1
ATOM 711 C C . TYR A 1 92 ? 5.056 4.039 21.304 1.00 36.56 92 TYR A C 1
ATOM 713 O O . TYR A 1 92 ? 5.310 5.194 20.888 1.00 36.56 92 TYR A O 1
#

pLDDT: mean 91.34, std 9.36, range [36.56, 97.06]

Organism: NCBI:txid569365